Protein AF-A0A2V8PND6-F1 (afdb_monomer_lite)

pLDDT: mean 70.74, std 9.93, range [52.16, 86.44]

Foldseek 3Di:
DDPVLLVVLLVVLVVVLVVVVCCLVCVLVVVVVVPVVPDPDPPVVSVVSVVCCPPVVVVVSVVVSVVSSVVSSVVSVVVVVVD

Radius of gyration: 18.2 Å; chains: 1; bounding box: 41×19×50 Å

Sequence (83 aa):
MRTKDFLLALFLSLIITFVLICLYVFYPLISMLVRQMSRGPESGGIAAVGGGISSTGFTALLLVEPIVFVVILALLNRKRTKE

Secondary structure (DSSP, 8-state):
--HHHHHHHHHHHHHHHHHHHHHHHHHHHHHHHHHHHHS---THHHHHHHHHIIIIIHHHHHHHHHHHHHHHHHHHHHHHTT-

Structure (mmCIF, N/CA/C/O backbone):
data_AF-A0A2V8PND6-F1
#
_entry.id   AF-A0A2V8PND6-F1
#
loop_
_atom_site.group_PDB
_atom_site.id
_atom_site.type_symbol
_atom_site.label_atom_id
_atom_site.label_alt_id
_atom_site.label_comp_id
_atom_site.label_asym_id
_atom_site.label_entity_id
_atom_site.label_seq_id
_atom_site.pdbx_PDB_ins_code
_atom_site.Cartn_x
_atom_site.Cartn_y
_atom_site.Cartn_z
_atom_site.occupancy
_atom_site.B_iso_or_equiv
_atom_site.auth_seq_id
_atom_site.auth_comp_id
_atom_site.auth_asym_id
_atom_site.auth_atom_id
_atom_site.pdbx_PDB_model_num
ATOM 1 N N . MET A 1 1 ? -17.576 2.652 19.252 1.00 59.88 1 MET A N 1
ATOM 2 C CA . MET A 1 1 ? -16.103 2.704 19.055 1.00 59.88 1 MET A CA 1
ATOM 3 C C . MET A 1 1 ? -15.592 4.022 19.614 1.00 59.88 1 MET A C 1
ATOM 5 O O . MET A 1 1 ? -16.312 5.004 19.493 1.00 59.88 1 MET A O 1
ATOM 9 N N . ARG A 1 2 ? -14.427 4.069 20.280 1.00 72.06 2 ARG A N 1
ATOM 10 C CA . ARG A 1 2 ? -13.895 5.362 20.753 1.00 72.06 2 ARG A CA 1
ATOM 11 C C . ARG A 1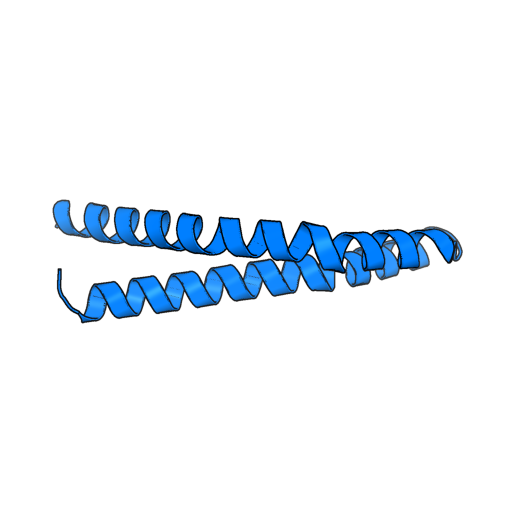 2 ? -13.272 6.068 19.547 1.00 72.06 2 ARG A C 1
ATOM 13 O O . ARG A 1 2 ? -12.613 5.418 18.743 1.00 72.06 2 ARG A O 1
ATOM 20 N N . THR A 1 3 ? -13.433 7.384 19.437 1.00 77.56 3 THR A N 1
ATOM 21 C CA . THR A 1 3 ? -12.821 8.215 18.376 1.00 77.56 3 THR A CA 1
ATOM 22 C C . THR A 1 3 ? -11.316 7.976 18.228 1.00 77.56 3 THR A C 1
ATOM 24 O O . THR A 1 3 ? -10.793 7.987 17.120 1.00 77.56 3 THR A O 1
ATOM 27 N N . LYS A 1 4 ? -10.635 7.660 19.335 1.00 77.56 4 LYS A N 1
ATOM 28 C CA . LYS A 1 4 ? -9.212 7.296 19.372 1.00 77.56 4 LYS A CA 1
ATOM 29 C C . LYS A 1 4 ? -8.869 6.056 18.533 1.00 77.56 4 LYS A C 1
ATOM 31 O O . LYS A 1 4 ? -7.833 6.053 17.883 1.00 77.56 4 LYS A O 1
ATOM 36 N N . ASP A 1 5 ? -9.728 5.035 18.514 1.00 75.19 5 ASP A N 1
ATOM 37 C CA . ASP A 1 5 ? -9.473 3.798 17.757 1.00 75.19 5 ASP A CA 1
ATOM 38 C C . ASP A 1 5 ? -9.630 4.034 16.250 1.00 75.19 5 ASP A C 1
ATOM 40 O O . ASP A 1 5 ? -8.893 3.471 15.448 1.00 75.19 5 ASP A O 1
ATOM 44 N N . PHE A 1 6 ? -10.576 4.902 15.876 1.00 75.19 6 PHE A N 1
ATOM 45 C CA . PHE A 1 6 ? -10.807 5.295 14.488 1.00 75.19 6 PHE A CA 1
ATOM 46 C C . PHE A 1 6 ? -9.643 6.131 13.945 1.00 75.19 6 PHE A C 1
ATOM 48 O O . PHE A 1 6 ? -9.126 5.840 12.872 1.00 75.19 6 PHE A O 1
ATOM 55 N N . LEU A 1 7 ? -9.176 7.114 14.724 1.00 80.88 7 LEU A N 1
ATOM 56 C CA . LEU A 1 7 ? -7.976 7.898 14.411 1.00 80.88 7 LEU A CA 1
ATOM 57 C C . LEU A 1 7 ? -6.729 7.015 14.300 1.00 80.88 7 LEU A C 1
ATOM 59 O O . LEU A 1 7 ? -5.929 7.205 13.390 1.00 80.88 7 LEU A O 1
ATOM 63 N N . LEU A 1 8 ? -6.581 6.029 15.188 1.00 80.50 8 LEU A N 1
ATOM 64 C CA . LEU A 1 8 ? -5.464 5.090 15.142 1.00 80.50 8 LEU A CA 1
ATOM 65 C C . LEU A 1 8 ? -5.533 4.192 13.901 1.00 80.50 8 LEU A C 1
ATOM 67 O O . LEU A 1 8 ? -4.522 4.037 13.225 1.00 80.50 8 LEU A O 1
ATOM 71 N N . ALA A 1 9 ? -6.709 3.652 13.563 1.00 75.00 9 ALA A N 1
ATOM 72 C CA . ALA A 1 9 ? -6.915 2.865 12.347 1.00 75.00 9 ALA A CA 1
ATOM 73 C C . ALA A 1 9 ? -6.594 3.6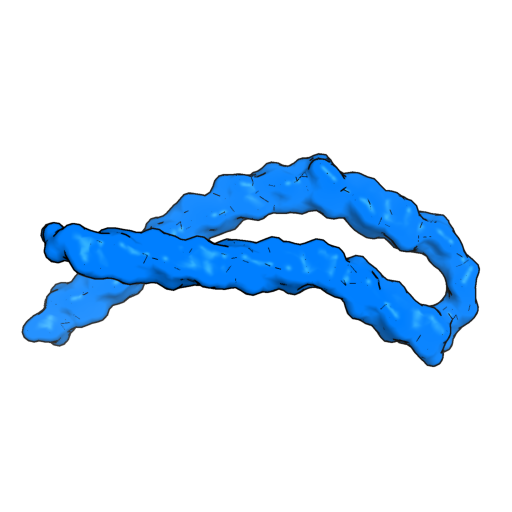75 11.084 1.00 75.00 9 ALA A C 1
ATOM 75 O O . ALA A 1 9 ? -5.886 3.186 10.205 1.00 75.00 9 ALA A O 1
ATOM 76 N N . LEU A 1 10 ? -7.065 4.926 11.034 1.00 80.69 10 LEU A N 1
ATOM 77 C CA . LEU A 1 10 ? -6.797 5.858 9.944 1.00 80.69 10 LEU A CA 1
ATOM 78 C C . LEU A 1 10 ? -5.292 6.095 9.803 1.00 80.69 10 LEU A C 1
ATOM 80 O O . LEU A 1 10 ? -4.737 5.887 8.730 1.00 80.69 10 LEU A O 1
ATOM 84 N N . PHE A 1 11 ? -4.609 6.438 10.896 1.00 83.88 11 PHE A N 1
ATOM 85 C CA . PHE A 1 11 ? -3.174 6.712 10.876 1.00 83.88 11 PHE A CA 1
ATOM 86 C C . PHE A 1 11 ? -2.356 5.486 10.453 1.00 83.88 11 PHE A C 1
ATOM 88 O O . PHE A 1 11 ? -1.458 5.592 9.621 1.00 83.88 11 PHE A O 1
ATOM 95 N N . LEU A 1 12 ? -2.705 4.302 10.965 1.00 83.12 12 LEU A N 1
ATOM 96 C CA . LEU A 1 12 ? -2.039 3.051 10.606 1.00 83.12 12 LEU A CA 1
ATOM 97 C C . LEU A 1 12 ? -2.253 2.700 9.127 1.00 83.12 12 LEU A C 1
ATOM 99 O O . LEU A 1 12 ? -1.311 2.299 8.446 1.00 83.12 12 LEU A O 1
ATOM 103 N N . SER A 1 13 ? -3.477 2.884 8.623 1.00 79.38 13 SER A N 1
ATOM 104 C CA . SER A 1 13 ? -3.793 2.670 7.208 1.00 79.38 13 SER A CA 1
ATOM 105 C C . SER A 1 13 ? -3.034 3.640 6.306 1.00 79.38 13 SER A C 1
ATOM 107 O O . SER A 1 13 ? -2.514 3.224 5.273 1.00 79.38 13 SER A O 1
ATOM 109 N N . LEU A 1 14 ? -2.871 4.894 6.738 1.00 81.62 14 LEU A N 1
ATOM 110 C CA . LEU A 1 14 ? -2.138 5.913 5.997 1.00 81.62 14 LEU A CA 1
ATOM 111 C C . LEU A 1 14 ? -0.650 5.562 5.907 1.00 81.62 14 LEU A C 1
ATOM 113 O O . LEU A 1 14 ? -0.067 5.638 4.829 1.00 81.62 14 LEU A O 1
ATOM 117 N N . ILE A 1 15 ? -0.049 5.116 7.018 1.00 86.44 15 ILE A N 1
ATOM 118 C CA . ILE A 1 15 ? 1.352 4.668 7.057 1.00 86.44 15 ILE A CA 1
ATOM 119 C C . ILE A 1 15 ? 1.560 3.479 6.119 1.00 86.44 15 ILE A C 1
ATOM 121 O O . ILE A 1 15 ? 2.492 3.485 5.320 1.00 86.44 15 ILE A O 1
ATOM 125 N N . ILE A 1 16 ? 0.704 2.458 6.198 1.00 83.81 16 ILE A N 1
ATOM 126 C CA . ILE A 1 16 ? 0.843 1.254 5.367 1.00 83.81 16 ILE A CA 1
ATOM 127 C C . ILE A 1 16 ? 0.680 1.604 3.890 1.00 83.81 16 ILE A C 1
ATOM 129 O O . ILE A 1 16 ? 1.484 1.175 3.064 1.00 83.81 16 ILE A O 1
ATOM 133 N N . THR A 1 17 ? -0.310 2.431 3.562 1.00 80.06 17 THR A N 1
ATOM 134 C CA . THR A 1 17 ? -0.525 2.896 2.190 1.00 80.06 17 THR A CA 1
ATOM 135 C C . THR A 1 17 ? 0.678 3.701 1.699 1.00 80.06 17 THR A C 1
ATOM 137 O O . THR A 1 17 ? 1.158 3.456 0.597 1.00 80.06 17 THR A O 1
ATOM 140 N N . PHE A 1 18 ? 1.246 4.583 2.526 1.00 80.31 18 PHE A N 1
ATOM 141 C CA . PHE A 1 18 ? 2.456 5.334 2.188 1.00 80.31 18 PHE A CA 1
ATOM 142 C C . PHE A 1 18 ? 3.654 4.416 1.912 1.00 80.31 18 PHE A C 1
ATOM 144 O O . PHE A 1 18 ? 4.337 4.585 0.906 1.00 80.31 18 PHE A O 1
ATOM 151 N N . VAL A 1 19 ? 3.879 3.398 2.748 1.00 83.75 19 VAL A N 1
ATOM 152 C CA . VAL A 1 19 ? 4.952 2.413 2.538 1.00 83.75 19 VAL A CA 1
ATOM 153 C C . VAL A 1 19 ? 4.746 1.642 1.234 1.00 83.75 19 VAL A C 1
ATOM 155 O O . VAL A 1 19 ? 5.700 1.466 0.479 1.00 83.75 19 VAL A O 1
ATOM 158 N N . LEU A 1 20 ? 3.517 1.214 0.935 1.00 80.50 20 LEU A N 1
ATOM 159 C CA . LEU A 1 20 ? 3.194 0.524 -0.317 1.00 80.50 20 LEU A CA 1
ATOM 160 C C . LEU A 1 20 ? 3.413 1.423 -1.538 1.00 80.50 20 LEU A C 1
ATOM 162 O O . LEU A 1 20 ? 3.972 0.961 -2.530 1.00 80.50 20 LEU A O 1
ATOM 166 N N . ILE A 1 21 ? 3.042 2.704 -1.454 1.00 76.81 21 ILE A N 1
ATOM 167 C CA . ILE A 1 21 ? 3.314 3.698 -2.500 1.00 76.81 21 ILE A CA 1
ATOM 168 C C . ILE A 1 21 ? 4.819 3.853 -2.695 1.00 76.81 21 ILE A C 1
ATOM 170 O O . ILE A 1 21 ? 5.293 3.772 -3.824 1.00 76.81 21 ILE A O 1
ATOM 174 N N . CYS A 1 22 ? 5.585 4.039 -1.617 1.00 80.81 22 CYS A N 1
ATOM 175 C CA . CYS A 1 22 ? 7.037 4.134 -1.703 1.00 80.81 22 CYS A CA 1
ATOM 176 C C . CYS A 1 22 ? 7.625 2.881 -2.354 1.00 80.81 22 CYS A C 1
ATOM 178 O O . CYS A 1 22 ? 8.389 3.000 -3.304 1.00 80.81 22 CYS A O 1
ATOM 180 N N . LEU A 1 23 ? 7.238 1.682 -1.917 1.00 78.56 23 LEU A N 1
ATOM 181 C CA . LEU A 1 23 ? 7.706 0.446 -2.539 1.00 78.56 23 LEU A CA 1
ATOM 182 C C . LEU A 1 23 ? 7.346 0.394 -4.023 1.00 78.56 23 LEU A C 1
ATOM 184 O O . LEU A 1 23 ? 8.215 0.087 -4.824 1.00 78.56 23 LEU A O 1
ATOM 188 N N . TYR A 1 24 ? 6.122 0.748 -4.406 1.00 74.06 24 TYR A N 1
ATOM 189 C CA . TYR A 1 24 ? 5.688 0.753 -5.803 1.00 74.06 24 TYR A CA 1
ATOM 190 C C . TYR A 1 24 ? 6.472 1.753 -6.668 1.00 74.06 24 TYR A C 1
ATOM 192 O O . TYR A 1 24 ? 6.912 1.415 -7.765 1.00 74.06 24 TYR A O 1
ATOM 200 N N . VAL A 1 25 ? 6.696 2.969 -6.161 1.00 73.88 25 VAL A N 1
ATOM 201 C CA . VAL A 1 25 ? 7.425 4.042 -6.858 1.00 73.88 25 VAL A CA 1
ATOM 202 C C . VAL A 1 25 ? 8.926 3.756 -6.930 1.00 73.88 25 VAL A C 1
ATOM 204 O O . VAL A 1 25 ? 9.556 4.033 -7.947 1.00 73.88 25 VAL A O 1
ATOM 207 N N . PHE A 1 26 ? 9.514 3.183 -5.878 1.00 73.25 26 PHE A N 1
ATOM 208 C CA . PHE A 1 26 ? 10.946 2.877 -5.822 1.00 73.25 26 PHE A CA 1
ATOM 209 C C . PHE A 1 26 ? 11.300 1.497 -6.391 1.00 73.25 26 PHE A C 1
ATOM 211 O O . PHE A 1 26 ? 12.455 1.275 -6.747 1.00 73.25 26 PHE A O 1
ATOM 218 N N . TYR A 1 27 ? 10.341 0.582 -6.552 1.00 74.31 27 TYR A N 1
ATOM 219 C CA . TYR A 1 27 ? 10.542 -0.710 -7.213 1.00 74.31 27 TYR A CA 1
ATOM 220 C C . TYR A 1 27 ? 11.212 -0.606 -8.595 1.00 74.31 27 TYR A C 1
ATOM 222 O O . TYR A 1 27 ? 12.209 -1.301 -8.803 1.00 74.31 27 TYR A O 1
ATOM 230 N N . PRO A 1 28 ? 10.765 0.255 -9.537 1.00 70.56 28 PRO A N 1
ATOM 231 C CA . PRO A 1 28 ? 11.458 0.444 -10.812 1.00 70.56 28 PRO A CA 1
ATOM 232 C C . PRO A 1 28 ? 12.908 0.892 -10.623 1.00 70.56 28 PRO A C 1
ATOM 234 O O . PRO A 1 28 ? 13.793 0.309 -11.242 1.00 70.56 28 PRO A O 1
ATOM 237 N N . LEU A 1 29 ? 13.166 1.850 -9.727 1.00 69.69 29 LEU A N 1
ATOM 238 C CA . LEU A 1 29 ? 14.509 2.354 -9.422 1.00 69.69 29 LEU A CA 1
ATOM 239 C C . LEU A 1 29 ? 15.426 1.239 -8.909 1.00 69.69 29 LEU A C 1
ATOM 241 O O . LEU A 1 29 ? 16.533 1.073 -9.416 1.00 69.69 29 LEU A O 1
ATOM 245 N N . ILE A 1 30 ? 14.947 0.430 -7.961 1.00 70.75 30 ILE A N 1
ATOM 246 C CA . ILE A 1 30 ? 15.691 -0.715 -7.420 1.00 70.75 30 ILE A CA 1
ATOM 247 C C . ILE A 1 30 ? 15.916 -1.765 -8.512 1.00 70.75 30 ILE A C 1
ATOM 249 O O . ILE A 1 30 ? 17.034 -2.248 -8.684 1.00 70.75 30 ILE A O 1
ATOM 253 N N . SER A 1 31 ? 14.884 -2.087 -9.297 1.00 67.19 31 SER A N 1
ATOM 254 C CA . SER A 1 31 ? 14.989 -3.056 -10.392 1.00 67.19 31 SER A CA 1
ATOM 255 C C . SER A 1 31 ? 15.995 -2.615 -11.459 1.00 67.19 31 SER A C 1
ATOM 257 O O . SER A 1 31 ? 16.713 -3.448 -12.013 1.00 67.19 31 SER A O 1
ATOM 259 N N . MET A 1 32 ? 16.101 -1.307 -11.710 1.00 65.12 32 MET A N 1
ATOM 260 C CA . MET A 1 32 ? 17.071 -0.721 -12.629 1.00 65.12 32 MET A CA 1
ATOM 261 C C . MET A 1 32 ? 18.489 -0.796 -12.078 1.00 65.12 32 MET A C 1
ATOM 263 O O . MET A 1 32 ? 19.388 -1.172 -12.819 1.00 65.12 32 MET A O 1
ATOM 267 N N . LEU A 1 33 ? 18.685 -0.507 -10.791 1.00 68.00 33 LEU A N 1
ATOM 268 C CA . LEU A 1 33 ? 19.979 -0.624 -10.114 1.00 68.00 33 LEU A CA 1
ATOM 269 C C . LEU A 1 33 ? 20.500 -2.070 -10.159 1.00 68.00 33 LEU A C 1
ATOM 271 O O . LEU A 1 33 ? 21.645 -2.316 -10.534 1.00 68.00 33 LEU A O 1
ATOM 275 N N . VAL A 1 34 ? 19.622 -3.039 -9.879 1.00 72.06 34 VAL A N 1
ATOM 276 C CA . VAL A 1 34 ? 19.933 -4.475 -9.964 1.00 72.06 34 VAL A CA 1
ATOM 277 C C . VAL A 1 34 ? 20.219 -4.906 -11.409 1.00 72.06 34 VAL A C 1
ATOM 279 O O . VAL A 1 34 ? 21.152 -5.674 -11.651 1.00 72.06 34 VAL A O 1
ATOM 282 N N . ARG A 1 35 ? 19.460 -4.401 -12.394 1.00 63.66 35 ARG A N 1
ATOM 283 C CA . ARG A 1 35 ? 19.693 -4.685 -13.822 1.00 63.66 35 ARG A CA 1
ATOM 284 C C . ARG A 1 35 ? 21.000 -4.085 -14.334 1.00 63.66 35 ARG A C 1
ATOM 286 O O . ARG A 1 35 ? 21.746 -4.791 -14.999 1.00 63.66 35 ARG A O 1
ATOM 293 N N . GLN A 1 36 ? 21.316 -2.841 -13.979 1.00 63.50 36 GLN A N 1
ATOM 294 C CA . GLN A 1 36 ? 22.570 -2.184 -14.364 1.00 63.50 36 GLN A CA 1
ATOM 295 C C . GLN A 1 36 ? 23.801 -2.912 -13.818 1.00 63.50 36 GLN A C 1
ATOM 297 O O . GLN A 1 36 ? 24.814 -2.987 -14.507 1.00 63.50 36 GLN A O 1
ATOM 302 N N . MET A 1 37 ? 23.708 -3.494 -12.619 1.00 63.44 37 MET A N 1
ATOM 303 C CA . MET A 1 37 ? 24.771 -4.346 -12.078 1.00 63.44 37 MET A CA 1
ATOM 304 C C . MET A 1 37 ? 24.892 -5.700 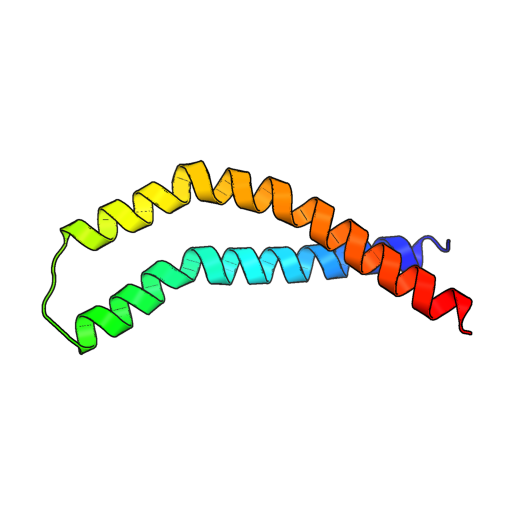-12.794 1.00 63.44 37 MET A C 1
ATOM 306 O O . MET A 1 37 ? 25.937 -6.335 -12.691 1.00 63.44 37 MET A O 1
ATOM 310 N N . SER A 1 38 ? 23.851 -6.164 -13.500 1.00 61.38 38 SER A N 1
ATOM 311 C CA . SER A 1 38 ? 23.801 -7.521 -14.058 1.00 61.38 38 SER A CA 1
ATOM 312 C C . SER A 1 38 ? 23.982 -7.607 -15.578 1.00 61.38 38 SER A C 1
ATOM 314 O O . SER A 1 38 ? 24.672 -8.528 -16.009 1.00 61.38 38 SER A O 1
ATOM 316 N N . ARG A 1 39 ? 23.446 -6.693 -16.405 1.00 59.62 39 ARG A N 1
ATOM 317 C CA . ARG A 1 39 ? 23.701 -6.602 -17.867 1.00 59.62 39 ARG A CA 1
ATOM 318 C C . ARG A 1 39 ? 23.463 -5.168 -18.376 1.00 59.62 39 ARG A C 1
ATOM 320 O O . ARG A 1 39 ? 22.606 -4.466 -17.854 1.00 59.62 39 ARG A O 1
ATOM 327 N N . GLY A 1 40 ? 24.241 -4.743 -19.379 1.00 55.94 40 GLY A N 1
ATOM 328 C CA . GLY A 1 40 ? 24.301 -3.373 -19.920 1.00 55.94 40 GLY A CA 1
ATOM 329 C C . GLY A 1 40 ? 22.960 -2.715 -20.316 1.00 55.94 40 GLY A C 1
ATOM 330 O O . GLY A 1 40 ? 21.932 -3.381 -20.420 1.00 55.94 40 GLY A O 1
ATOM 331 N N . PRO A 1 41 ? 22.956 -1.383 -20.517 1.00 54.34 41 PRO A N 1
ATOM 332 C CA . PRO A 1 41 ? 21.761 -0.547 -20.424 1.00 54.34 41 PRO A CA 1
ATOM 333 C C . PRO A 1 41 ? 20.851 -0.656 -21.657 1.00 54.34 41 PRO A C 1
ATOM 335 O O . PRO A 1 41 ? 21.074 0.006 -22.666 1.00 54.34 41 PRO A O 1
ATOM 338 N N . GLU A 1 42 ? 19.762 -1.417 -21.553 1.00 57.56 42 GLU A N 1
ATOM 339 C CA . GLU A 1 42 ? 18.631 -1.304 -22.480 1.00 57.56 42 GLU A CA 1
ATOM 340 C C . GLU A 1 42 ? 17.668 -0.212 -21.986 1.00 57.56 42 GLU A C 1
ATOM 342 O O . GLU A 1 42 ? 16.814 -0.427 -21.122 1.00 57.56 42 GLU A O 1
ATOM 347 N N . SER A 1 43 ? 17.819 0.996 -22.5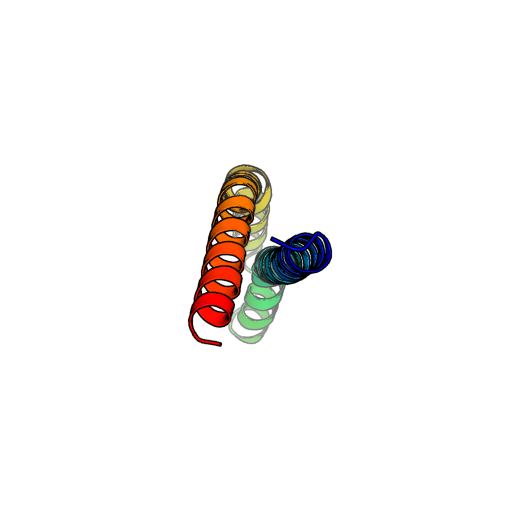31 1.00 57.09 43 SER A N 1
ATOM 348 C CA . SER A 1 43 ? 17.042 2.196 -22.179 1.00 57.09 43 SER A CA 1
ATOM 349 C C . SER A 1 43 ? 15.526 2.063 -22.406 1.00 57.09 43 SER A C 1
ATOM 351 O O . SER A 1 43 ? 14.748 2.793 -21.791 1.00 57.09 43 SER A O 1
ATOM 353 N N . GLY A 1 44 ? 15.083 1.101 -23.225 1.00 55.94 44 GLY A N 1
ATOM 354 C CA . GLY A 1 44 ? 13.668 0.870 -23.538 1.00 55.94 44 GLY A CA 1
ATOM 355 C C . GLY A 1 44 ? 12.833 0.317 -22.375 1.00 55.94 44 GLY A C 1
ATOM 356 O O . GLY A 1 44 ? 11.656 0.654 -22.250 1.00 55.94 44 GLY A O 1
ATOM 357 N N . GLY A 1 45 ? 13.430 -0.471 -21.472 1.00 55.56 45 GLY A N 1
ATOM 358 C CA . GLY A 1 45 ? 12.704 -1.043 -20.329 1.00 55.56 45 GLY A CA 1
ATOM 359 C C . GLY A 1 45 ? 12.310 -0.003 -19.274 1.00 55.56 45 GLY A C 1
ATOM 360 O O . GLY A 1 45 ? 11.307 -0.156 -18.586 1.00 55.56 45 GLY A O 1
ATOM 361 N N . ILE A 1 46 ? 13.068 1.089 -19.178 1.00 55.59 46 ILE A N 1
ATOM 362 C CA . ILE A 1 46 ? 12.898 2.135 -18.162 1.00 55.59 46 ILE A CA 1
ATOM 363 C C . ILE A 1 46 ? 11.651 2.976 -18.452 1.00 55.59 46 ILE A C 1
ATOM 365 O O . ILE A 1 46 ? 10.840 3.228 -17.561 1.00 55.59 46 ILE A O 1
ATOM 369 N N . ALA A 1 47 ? 11.469 3.370 -19.715 1.00 55.97 47 ALA A N 1
ATOM 370 C CA . ALA A 1 47 ? 10.317 4.155 -20.150 1.00 55.97 47 ALA A CA 1
ATOM 371 C C . ALA A 1 47 ? 9.010 3.344 -20.089 1.00 55.97 47 ALA A C 1
ATOM 373 O O . ALA A 1 47 ? 7.971 3.884 -19.713 1.00 55.97 47 ALA A O 1
ATOM 374 N N . ALA A 1 48 ? 9.065 2.040 -20.386 1.00 56.72 48 ALA A N 1
ATOM 375 C CA . ALA A 1 48 ? 7.905 1.154 -20.303 1.00 56.72 48 ALA A CA 1
ATOM 376 C C . ALA A 1 48 ? 7.431 0.939 -18.853 1.00 56.72 48 ALA A C 1
ATOM 378 O O . ALA A 1 48 ? 6.230 0.963 -18.585 1.00 56.72 48 ALA A O 1
ATOM 379 N N . VAL A 1 49 ? 8.359 0.793 -17.899 1.00 57.84 49 VAL A N 1
ATOM 380 C CA . VAL A 1 49 ? 8.008 0.643 -16.478 1.00 57.84 49 VAL A CA 1
ATOM 381 C C . VAL A 1 49 ? 7.552 1.981 -15.880 1.00 57.84 49 VAL A C 1
ATOM 383 O O . VAL A 1 49 ? 6.541 2.017 -15.183 1.00 57.84 49 VAL A O 1
ATOM 386 N N . GLY A 1 50 ? 8.210 3.100 -16.211 1.00 55.66 50 GLY A N 1
ATOM 387 C CA . GLY A 1 50 ? 7.767 4.440 -15.801 1.00 55.66 50 GLY A CA 1
ATOM 388 C C . GLY A 1 50 ? 6.384 4.823 -16.349 1.00 55.66 50 GLY A C 1
ATOM 389 O O . GLY A 1 50 ? 5.582 5.427 -15.638 1.00 55.66 50 GLY A O 1
ATOM 390 N N . GLY A 1 51 ? 6.067 4.411 -17.582 1.00 56.31 51 GLY A N 1
ATOM 391 C CA . GLY A 1 51 ? 4.756 4.612 -18.206 1.00 56.31 51 GLY A CA 1
ATOM 392 C C . GLY A 1 51 ? 3.637 3.738 -17.620 1.00 56.31 51 GLY A C 1
ATOM 393 O O . GLY A 1 51 ? 2.500 4.189 -17.529 1.00 56.31 51 GLY A O 1
ATOM 394 N N . GLY A 1 52 ? 3.940 2.518 -17.162 1.00 57.88 52 GLY A N 1
ATOM 395 C CA . GLY A 1 52 ? 2.961 1.640 -16.497 1.00 57.88 52 GLY A CA 1
ATOM 396 C C . GLY A 1 52 ? 2.552 2.109 -15.091 1.00 57.88 52 GLY A C 1
ATOM 397 O O . GLY A 1 52 ? 1.434 1.840 -14.637 1.00 57.88 52 GLY A O 1
ATOM 398 N N . ILE A 1 53 ? 3.433 2.856 -14.417 1.00 59.50 53 ILE A N 1
ATOM 399 C CA . ILE A 1 53 ? 3.223 3.420 -13.074 1.00 59.50 53 ILE A CA 1
ATOM 400 C C . ILE A 1 53 ? 2.244 4.602 -13.097 1.00 59.50 53 ILE A C 1
ATOM 402 O O . ILE A 1 53 ? 1.483 4.76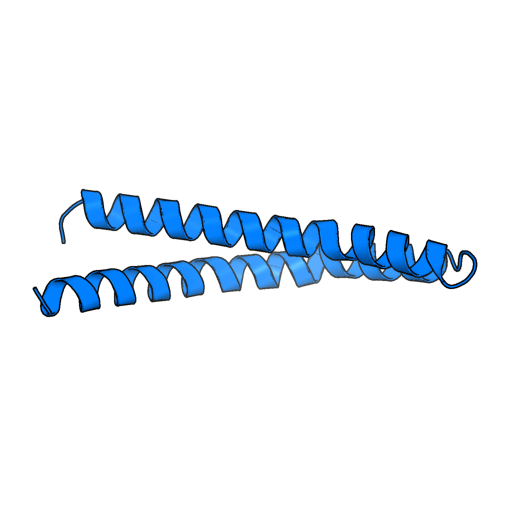4 -12.143 1.00 59.50 53 ILE A O 1
ATOM 406 N N . SER A 1 54 ? 2.214 5.389 -14.179 1.00 58.34 54 SER A N 1
ATOM 407 C CA . SER A 1 54 ? 1.500 6.673 -14.228 1.00 58.34 54 SER A CA 1
ATOM 408 C C . SER A 1 54 ? -0.024 6.568 -14.348 1.00 58.34 54 SER A C 1
ATOM 410 O O . SER A 1 54 ? -0.720 7.460 -13.872 1.00 58.34 54 SER A O 1
ATOM 412 N N . SER A 1 55 ? -0.560 5.495 -14.940 1.00 58.78 55 SER A N 1
ATOM 413 C CA . SER A 1 55 ? -2.010 5.332 -15.151 1.00 58.78 55 SER A CA 1
ATOM 414 C C . SER A 1 55 ? -2.589 4.161 -14.356 1.00 58.78 55 SER A C 1
ATOM 416 O O . SER A 1 55 ? -3.455 4.353 -13.509 1.00 58.78 55 SER A O 1
ATOM 418 N N . THR A 1 56 ? -2.061 2.953 -14.547 1.00 64.94 56 THR A N 1
ATOM 419 C CA . THR A 1 56 ? -2.547 1.732 -13.881 1.00 64.94 56 THR A CA 1
ATOM 420 C C . THR A 1 56 ? -2.202 1.666 -12.391 1.00 64.94 56 THR A C 1
ATOM 422 O O . THR A 1 56 ? -2.989 1.164 -11.590 1.00 64.94 56 THR A O 1
ATOM 425 N N . GLY A 1 57 ? -1.038 2.195 -12.000 1.00 64.12 57 GLY A N 1
ATOM 426 C CA . GLY A 1 57 ? -0.574 2.176 -10.610 1.00 64.12 57 GLY A CA 1
ATOM 427 C C . GLY A 1 57 ? -1.401 3.054 -9.678 1.00 64.12 57 GLY A C 1
ATOM 428 O O . GLY A 1 57 ? -1.728 2.647 -8.566 1.00 64.12 57 GLY A O 1
ATOM 429 N N . PHE A 1 58 ? -1.791 4.237 -10.151 1.00 64.75 58 PHE A N 1
ATOM 430 C CA . PHE A 1 58 ? -2.601 5.171 -9.372 1.00 64.75 58 PHE A CA 1
ATOM 431 C C . PHE A 1 58 ? -4.013 4.624 -9.116 1.00 64.75 58 PHE A C 1
ATOM 433 O O . PHE A 1 58 ? -4.515 4.700 -7.995 1.00 64.75 58 PHE A O 1
ATOM 440 N N . THR A 1 59 ? -4.628 3.985 -10.118 1.00 67.88 59 THR A N 1
ATOM 441 C CA . THR A 1 59 ? -5.934 3.323 -9.963 1.00 67.88 59 THR A CA 1
ATOM 442 C C . THR A 1 59 ? -5.865 2.139 -8.998 1.00 67.88 59 THR A C 1
ATOM 444 O O . THR A 1 59 ? -6.761 1.969 -8.173 1.00 67.88 59 THR A O 1
ATOM 447 N N . ALA A 1 60 ? -4.793 1.342 -9.052 1.00 67.56 60 ALA A N 1
ATOM 448 C CA . ALA A 1 60 ? -4.587 0.244 -8.110 1.00 67.56 60 ALA A CA 1
ATOM 449 C C . ALA A 1 60 ? -4.413 0.753 -6.668 1.00 67.56 60 ALA A C 1
ATOM 451 O O . ALA A 1 60 ? -5.007 0.200 -5.748 1.00 67.56 60 ALA A O 1
ATOM 452 N N . LEU A 1 61 ? -3.666 1.842 -6.465 1.00 67.75 61 LEU A N 1
ATOM 453 C CA . LEU A 1 61 ? -3.458 2.445 -5.144 1.00 67.75 61 LEU A CA 1
ATOM 454 C C . LEU A 1 61 ? -4.749 3.011 -4.537 1.00 67.75 61 LEU A C 1
ATOM 456 O O . LEU A 1 61 ? -5.008 2.783 -3.355 1.00 67.75 61 LEU A O 1
ATOM 460 N N . LEU A 1 62 ? -5.586 3.667 -5.348 1.00 72.62 62 LEU A N 1
ATOM 461 C CA . LEU A 1 62 ? -6.909 4.151 -4.930 1.00 72.62 62 LEU A CA 1
ATOM 462 C C . LEU A 1 62 ? -7.851 3.021 -4.491 1.00 72.62 62 LEU A C 1
ATOM 464 O O . LEU A 1 62 ? -8.710 3.235 -3.642 1.00 72.62 62 LEU A O 1
ATOM 468 N N . LEU A 1 63 ? -7.698 1.818 -5.050 1.00 75.75 63 LEU A N 1
ATOM 469 C CA . LEU A 1 63 ? -8.470 0.643 -4.639 1.00 75.75 63 LEU A CA 1
ATOM 470 C C . LEU A 1 63 ? -7.886 -0.039 -3.395 1.00 75.75 63 LEU A C 1
ATOM 472 O O . LEU A 1 63 ? -8.633 -0.600 -2.597 1.00 75.75 63 LEU A O 1
ATOM 476 N N . VAL A 1 64 ? -6.565 0.005 -3.212 1.00 76.81 64 VAL A N 1
ATOM 477 C CA . VAL A 1 64 ? -5.874 -0.661 -2.098 1.00 76.81 64 VAL A CA 1
ATOM 478 C C . VAL A 1 64 ? -6.092 0.064 -0.769 1.00 76.81 64 VAL A C 1
ATOM 480 O O . VAL A 1 64 ? -6.324 -0.602 0.239 1.00 76.81 64 VAL A O 1
ATOM 483 N N . GLU A 1 65 ? -6.069 1.399 -0.746 1.00 73.75 65 GLU A N 1
ATOM 484 C CA . GLU A 1 65 ? -6.244 2.189 0.485 1.00 73.75 65 GLU A CA 1
ATOM 485 C C . GLU A 1 65 ? -7.537 1.853 1.268 1.00 73.75 65 GLU A C 1
ATOM 487 O O . GLU A 1 65 ? -7.432 1.483 2.444 1.00 73.75 65 GLU A O 1
ATOM 492 N N . PRO A 1 66 ? -8.749 1.866 0.668 1.00 78.19 66 PRO A N 1
ATOM 493 C CA . PRO A 1 66 ? -9.973 1.547 1.403 1.00 78.19 66 PRO A CA 1
ATOM 494 C C . PRO A 1 66 ? -10.003 0.093 1.892 1.00 78.19 66 PRO A C 1
ATOM 496 O O . PRO A 1 66 ? -10.519 -0.180 2.977 1.00 78.19 66 PRO A O 1
ATOM 499 N N . ILE A 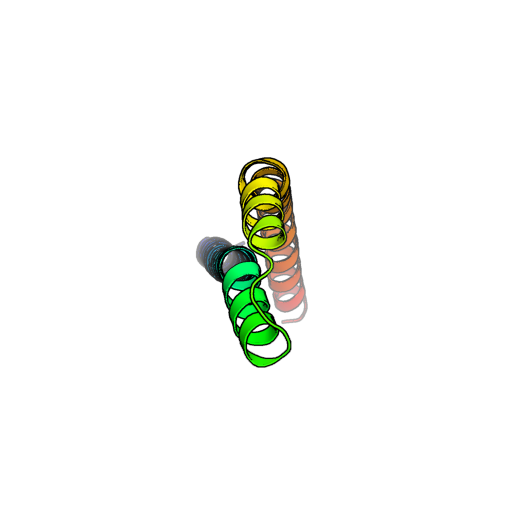1 67 ? -9.414 -0.846 1.143 1.00 83.62 67 ILE A N 1
ATOM 500 C CA . ILE A 1 67 ? -9.313 -2.255 1.554 1.00 83.62 67 ILE A CA 1
ATOM 501 C C . ILE A 1 67 ? -8.423 -2.376 2.795 1.00 83.62 67 ILE A C 1
ATOM 503 O O . ILE A 1 67 ? -8.814 -3.008 3.779 1.00 83.62 67 ILE A O 1
ATOM 507 N N . VAL A 1 68 ? -7.248 -1.739 2.779 1.00 80.81 68 VAL A N 1
ATOM 508 C CA . VAL A 1 68 ? -6.310 -1.731 3.911 1.00 80.81 68 VAL A CA 1
ATOM 509 C C . VAL A 1 68 ? -6.960 -1.098 5.142 1.00 80.81 68 VAL A C 1
ATOM 511 O O . VAL A 1 68 ? -6.868 -1.659 6.236 1.00 80.81 68 VAL A O 1
ATOM 514 N N . PHE A 1 69 ? -7.679 0.015 4.973 1.00 79.75 69 PHE A N 1
ATOM 515 C CA . PHE A 1 69 ? -8.415 0.658 6.060 1.00 79.75 69 PHE A CA 1
ATOM 516 C C . PHE A 1 69 ? -9.463 -0.275 6.685 1.00 79.75 69 PHE A C 1
ATOM 518 O O . PHE A 1 69 ? -9.477 -0.454 7.906 1.00 79.75 69 PHE A O 1
ATOM 525 N N . VAL A 1 70 ? -10.297 -0.931 5.869 1.00 84.00 70 VAL A N 1
ATOM 526 C CA . VAL A 1 70 ? -11.331 -1.863 6.353 1.00 84.00 70 VAL A CA 1
ATOM 527 C C . VAL A 1 70 ? -10.713 -3.051 7.093 1.00 84.00 70 VAL A C 1
ATOM 529 O O . VAL A 1 70 ? -11.205 -3.427 8.158 1.00 84.00 70 VAL A O 1
ATOM 532 N N . VAL A 1 71 ? -9.616 -3.618 6.582 1.00 85.06 71 VAL A N 1
ATOM 533 C CA . VAL A 1 71 ? -8.915 -4.739 7.230 1.00 85.06 71 VAL A CA 1
ATOM 534 C C . VAL A 1 71 ? -8.370 -4.332 8.600 1.00 85.06 71 VAL A C 1
ATOM 536 O O . VAL A 1 71 ? -8.598 -5.039 9.583 1.00 85.06 71 VAL A O 1
ATOM 539 N N . ILE A 1 72 ? -7.697 -3.183 8.703 1.00 83.12 72 ILE A N 1
ATOM 540 C CA . ILE A 1 72 ? -7.152 -2.689 9.979 1.00 83.12 72 ILE A CA 1
ATOM 541 C C . ILE A 1 72 ? -8.278 -2.394 10.970 1.00 83.12 72 ILE A C 1
ATOM 543 O O . ILE A 1 72 ? -8.193 -2.785 12.136 1.00 83.12 72 ILE A O 1
ATOM 547 N N . LEU A 1 73 ? -9.358 -1.760 10.511 1.00 81.25 73 LEU A N 1
ATOM 548 C CA . LEU A 1 73 ? -10.522 -1.461 11.339 1.00 81.25 73 LEU A CA 1
ATOM 549 C C . LEU A 1 73 ? -11.178 -2.745 11.872 1.00 81.25 73 LEU A C 1
ATOM 551 O O . LEU A 1 73 ? -11.498 -2.837 13.060 1.00 81.25 73 LEU A O 1
ATOM 555 N N . ALA A 1 74 ? -11.332 -3.763 11.020 1.00 84.25 74 ALA A N 1
ATOM 556 C CA . ALA A 1 74 ? -11.871 -5.064 11.401 1.00 84.25 74 ALA A CA 1
ATOM 557 C C . ALA A 1 74 ? -10.969 -5.790 12.415 1.00 84.25 74 ALA A C 1
ATOM 559 O O . ALA A 1 74 ? -11.469 -6.359 13.388 1.00 84.25 74 ALA A O 1
ATOM 560 N N . LEU A 1 75 ? -9.645 -5.739 12.234 1.00 82.81 75 LEU A N 1
ATOM 561 C CA . LEU A 1 75 ? -8.676 -6.331 13.163 1.00 82.81 75 LEU A CA 1
ATOM 562 C C . LEU A 1 75 ? -8.696 -5.645 14.534 1.00 82.81 75 LEU A C 1
ATOM 564 O O . LEU A 1 75 ? -8.714 -6.332 15.558 1.00 82.81 75 LEU A O 1
ATOM 568 N N . LEU A 1 76 ? -8.743 -4.311 14.565 1.00 78.69 76 LEU A N 1
ATOM 569 C CA . LEU A 1 76 ? -8.839 -3.540 15.806 1.00 78.69 76 LEU A CA 1
ATOM 570 C C . LEU A 1 76 ? -10.147 -3.831 16.551 1.00 78.69 76 LEU A C 1
ATOM 572 O O . LEU A 1 76 ? -10.123 -4.052 17.762 1.00 78.69 76 LEU A O 1
ATOM 576 N N . ASN A 1 77 ? -11.270 -3.926 15.832 1.00 79.06 77 ASN A N 1
ATOM 577 C CA . ASN A 1 77 ? -12.553 -4.324 16.414 1.00 79.06 77 ASN A CA 1
ATOM 578 C C . ASN A 1 77 ? -12.509 -5.744 16.988 1.00 79.06 77 ASN A C 1
ATOM 580 O O . ASN A 1 77 ? -12.943 -5.965 18.116 1.00 79.06 77 ASN A O 1
ATOM 584 N N . ARG A 1 78 ? -11.925 -6.701 16.257 1.00 78.38 78 ARG A N 1
ATOM 585 C CA . ARG A 1 78 ? -11.823 -8.097 16.703 1.00 78.38 78 ARG A CA 1
ATOM 586 C C . ARG A 1 78 ? -10.927 -8.261 17.928 1.00 78.38 78 ARG A C 1
ATOM 588 O O . ARG A 1 78 ? -11.229 -9.095 18.777 1.00 78.38 78 ARG A O 1
ATOM 595 N N . LYS A 1 79 ? -9.835 -7.493 18.028 1.00 69.00 79 LYS A N 1
ATOM 596 C CA . LYS A 1 79 ? -8.961 -7.504 19.210 1.00 69.00 79 LYS A CA 1
ATOM 597 C C . LYS A 1 79 ? -9.723 -7.037 20.452 1.00 69.00 79 LYS A C 1
ATOM 599 O O . LYS A 1 79 ? -9.585 -7.644 21.503 1.00 69.00 79 LYS A O 1
ATOM 604 N N . ARG A 1 80 ? -10.576 -6.022 20.303 1.00 62.88 80 ARG A N 1
ATOM 605 C CA . ARG A 1 80 ? -11.337 -5.436 21.409 1.00 62.88 80 ARG A CA 1
ATOM 606 C C . ARG A 1 80 ? -12.513 -6.279 21.894 1.00 62.88 80 ARG A C 1
ATOM 608 O O . ARG A 1 80 ? -12.903 -6.140 23.036 1.00 62.88 80 ARG A O 1
ATOM 615 N N . THR A 1 81 ? -13.098 -7.117 21.040 1.00 61.62 81 THR A N 1
ATOM 616 C CA . THR A 1 81 ? -14.157 -8.065 21.444 1.00 61.62 81 THR A CA 1
ATOM 617 C C . THR A 1 81 ? -13.605 -9.263 22.227 1.00 61.62 81 THR A C 1
ATOM 619 O O . THR A 1 81 ? -14.375 -10.018 22.809 1.00 61.62 81 THR A O 1
ATOM 622 N N . LYS A 1 82 ? -12.283 -9.474 22.211 1.00 57.81 82 LYS A N 1
ATOM 623 C CA . LYS A 1 82 ? -11.612 -10.555 22.946 1.00 57.81 82 LYS A CA 1
ATOM 624 C C . LYS A 1 82 ? -11.059 -10.125 24.313 1.00 57.81 82 LYS A C 1
ATOM 626 O O . LYS A 1 82 ? -10.605 -10.999 25.044 1.00 57.81 82 LYS A O 1
ATOM 631 N N . GLU A 1 83 ? -11.060 -8.825 24.611 1.00 52.16 83 GLU A N 1
ATOM 632 C CA . GLU A 1 83 ? -10.775 -8.245 25.936 1.00 52.16 83 GLU A CA 1
ATOM 633 C C . GLU A 1 83 ? -12.090 -7.967 26.669 1.00 52.16 83 GLU A C 1
ATOM 635 O O . GLU A 1 83 ? -12.124 -8.192 27.896 1.00 52.16 83 GLU A O 1
#